Protein AF-A0AAW2GP58-F1 (afdb_monomer_lite)

Foldseek 3Di:
DPPVVVVVVVVVCCVVPNDDPVVLVVLCVVQPDDVVLVVQQFDDDDPVNVVVPPDPVVVVVSVVVNVVSRSVSSVVVVVVVVVCVVPPDDD

Secondary structure (DSSP, 8-state):
--HHHHHHHHHHHHHHH---HHHHHHHHHHTPPPGGGGGGSPPPPPHHHHHH---HHHHHHHHHHHHHHHHHHHHHHHHHHHHHHHTSPP-

Radius of gyration: 18.14 Å; chains: 1; bounding box: 36×38×51 Å

Sequence (91 aa):
MPWNELVAQKWLSLARKGLPEEDRKILLKKYSPPDETAFLRAPRLNLECKAALKTNPVVKQDAYISKVQDQAGIALYNLGEALSDVLRPET

Structure (mmCIF, N/CA/C/O backbone):
data_AF-A0AAW2GP58-F1
#
_entry.id   AF-A0AAW2GP58-F1
#
loop_
_atom_site.group_PDB
_atom_site.id
_atom_site.type_symbol
_atom_site.label_atom_id
_atom_site.label_alt_id
_atom_site.label_comp_id
_atom_site.label_asym_id
_atom_site.label_entity_id
_atom_site.label_seq_id
_atom_site.pdbx_PDB_ins_code
_atom_site.Cartn_x
_atom_site.Cartn_y
_atom_site.Cartn_z
_atom_site.occupancy
_atom_site.B_iso_or_equiv
_atom_site.auth_seq_id
_atom_site.auth_comp_id
_atom_site.auth_asym_id
_atom_site.auth_atom_id
_atom_site.pdbx_PDB_model_num
ATOM 1 N N . MET A 1 1 ? 18.132 24.915 -15.542 1.00 62.66 1 MET A N 1
ATOM 2 C CA . MET A 1 1 ? 18.557 23.699 -14.820 1.00 62.66 1 MET A CA 1
ATOM 3 C C . MET A 1 1 ? 18.583 22.540 -15.801 1.00 62.66 1 MET A C 1
ATOM 5 O O . MET A 1 1 ? 17.642 22.437 -16.586 1.00 62.66 1 MET A O 1
ATOM 9 N N . PRO A 1 2 ? 19.632 21.707 -15.786 1.00 88.31 2 PRO A N 1
ATOM 10 C CA . PRO A 1 2 ? 19.651 20.405 -16.442 1.00 88.31 2 PRO A CA 1
ATOM 11 C C . PRO A 1 2 ? 18.435 19.556 -16.045 1.00 88.31 2 PRO A C 1
ATOM 13 O O . PRO A 1 2 ? 17.942 19.643 -14.918 1.00 88.31 2 PRO A O 1
ATOM 16 N N . TRP A 1 3 ? 17.936 18.730 -16.964 1.00 89.12 3 TRP A N 1
ATOM 17 C CA . TRP A 1 3 ? 16.707 17.959 -16.743 1.00 89.12 3 TRP A CA 1
ATOM 18 C C . TRP A 1 3 ? 16.819 17.005 -15.536 1.00 89.12 3 TRP A C 1
ATOM 20 O O . TRP A 1 3 ? 15.863 16.834 -14.781 1.00 89.12 3 TRP A O 1
ATOM 30 N N . ASN A 1 4 ? 18.008 16.443 -15.310 1.00 93.50 4 ASN A N 1
ATOM 31 C CA . ASN A 1 4 ? 18.312 15.537 -14.208 1.00 93.50 4 ASN A CA 1
ATOM 32 C C . ASN A 1 4 ? 18.171 16.219 -12.839 1.00 93.50 4 ASN A C 1
ATOM 34 O O . ASN A 1 4 ? 17.695 15.590 -11.897 1.00 93.50 4 ASN A O 1
ATOM 38 N N . GLU A 1 5 ? 18.514 17.505 -12.724 1.00 95.00 5 GLU A N 1
ATOM 39 C CA . GLU A 1 5 ? 18.311 18.263 -11.482 1.00 95.00 5 GLU A CA 1
ATOM 40 C C . GLU A 1 5 ? 16.828 18.500 -11.200 1.00 95.00 5 GLU A C 1
ATOM 42 O O . GLU A 1 5 ? 16.384 18.334 -10.065 1.00 95.00 5 GLU A O 1
ATOM 47 N N . LEU A 1 6 ? 16.043 18.827 -12.231 1.00 93.88 6 LEU A N 1
ATOM 48 C CA . LEU A 1 6 ? 14.597 19.018 -12.092 1.00 93.88 6 LEU A CA 1
ATOM 49 C C . LEU A 1 6 ? 13.904 17.730 -11.637 1.00 93.88 6 LEU A C 1
ATOM 51 O O . LEU A 1 6 ? 13.053 17.760 -10.743 1.00 93.88 6 LEU A O 1
ATOM 55 N N . VAL A 1 7 ? 14.295 16.590 -12.210 1.00 93.88 7 VAL A N 1
ATOM 56 C CA . VAL A 1 7 ? 13.788 15.281 -11.791 1.00 93.88 7 VAL A CA 1
ATOM 57 C C . VAL A 1 7 ? 14.209 14.970 -10.362 1.00 93.88 7 VAL A C 1
ATOM 59 O O . VAL A 1 7 ? 13.343 14.672 -9.542 1.00 93.88 7 VAL A O 1
ATOM 62 N N . ALA A 1 8 ? 15.489 15.115 -10.020 1.00 95.06 8 ALA A N 1
ATOM 63 C CA . ALA A 1 8 ? 15.972 14.860 -8.665 1.00 95.06 8 ALA A CA 1
ATOM 64 C C . ALA A 1 8 ? 15.228 15.708 -7.617 1.00 95.06 8 ALA A C 1
ATOM 66 O O . ALA A 1 8 ? 14.784 15.186 -6.594 1.00 95.06 8 ALA A O 1
ATOM 67 N N . GLN A 1 9 ? 15.005 16.998 -7.892 1.00 94.94 9 GLN A N 1
ATOM 68 C CA . GLN A 1 9 ? 14.242 17.882 -7.007 1.00 94.94 9 GLN A CA 1
ATOM 69 C C . GLN A 1 9 ? 12.779 17.454 -6.869 1.00 94.94 9 GLN A C 1
ATOM 71 O O . GLN A 1 9 ? 12.232 17.456 -5.761 1.00 94.94 9 GLN A O 1
ATOM 76 N N . LYS A 1 10 ? 12.128 17.067 -7.973 1.00 92.75 10 LYS A N 1
ATOM 77 C CA . LYS A 1 10 ? 10.739 16.598 -7.936 1.00 92.75 10 LYS A CA 1
ATOM 78 C C . LYS A 1 10 ? 10.613 15.307 -7.131 1.00 92.75 10 LYS A C 1
ATOM 80 O O . LYS A 1 10 ? 9.720 15.219 -6.290 1.00 92.75 10 LYS A O 1
ATOM 85 N N . TRP A 1 11 ? 11.516 14.353 -7.336 1.00 93.69 11 TRP A N 1
ATOM 86 C CA . TRP A 1 11 ? 11.556 13.095 -6.590 1.00 93.69 11 TRP A CA 1
ATOM 87 C C . TRP A 1 11 ? 11.817 13.328 -5.106 1.00 93.69 11 TRP A C 1
ATOM 89 O O . TRP A 1 11 ? 11.101 12.783 -4.272 1.00 93.69 11 TRP A O 1
ATOM 99 N N . LEU A 1 12 ? 12.758 14.210 -4.759 1.00 95.06 12 LEU A N 1
ATOM 100 C CA . LEU A 1 12 ? 13.019 14.583 -3.370 1.00 95.06 12 LEU A CA 1
ATOM 101 C C . LEU A 1 12 ? 11.791 15.226 -2.706 1.00 95.06 12 LEU A C 1
ATOM 103 O O . LEU A 1 12 ? 11.475 14.930 -1.553 1.00 95.06 12 LEU A O 1
ATOM 107 N N . SER A 1 13 ? 11.085 16.097 -3.430 1.00 94.94 13 SER A N 1
ATOM 108 C CA . SER A 1 13 ? 9.842 16.711 -2.954 1.00 94.94 13 SER A CA 1
ATOM 109 C C . SER A 1 13 ? 8.765 15.656 -2.690 1.00 94.94 13 SER A C 1
ATOM 111 O O . SER A 1 13 ? 8.161 15.665 -1.619 1.00 94.94 13 SER A O 1
ATOM 113 N N . LEU A 1 14 ? 8.570 14.715 -3.620 1.00 93.12 14 LEU A N 1
ATOM 114 C CA . LEU A 1 14 ? 7.620 13.610 -3.469 1.00 93.12 14 LEU A CA 1
ATOM 115 C C . LEU A 1 14 ? 8.003 12.671 -2.321 1.00 93.12 14 LEU A C 1
ATOM 117 O O . LEU A 1 14 ? 7.137 12.293 -1.542 1.00 93.12 14 LEU A O 1
ATOM 121 N N . ALA A 1 15 ? 9.285 12.347 -2.157 1.00 90.19 15 ALA A N 1
ATOM 122 C CA . ALA A 1 15 ? 9.759 11.499 -1.066 1.00 90.19 15 ALA A CA 1
ATOM 123 C C . ALA A 1 15 ? 9.513 12.134 0.314 1.00 90.19 15 ALA A C 1
ATOM 125 O O . ALA A 1 15 ? 9.195 11.436 1.270 1.00 90.19 15 ALA A O 1
ATOM 126 N N . ARG A 1 16 ? 9.631 13.465 0.422 1.00 93.56 16 ARG A N 1
ATOM 127 C CA . ARG A 1 16 ? 9.414 14.194 1.683 1.00 93.56 16 ARG A CA 1
ATOM 128 C C . ARG A 1 16 ? 7.946 14.471 1.983 1.00 93.56 16 ARG A C 1
ATOM 130 O O . ARG A 1 16 ? 7.546 14.422 3.140 1.00 93.56 16 ARG A O 1
ATOM 137 N N . LYS A 1 17 ? 7.168 14.846 0.967 1.00 93.56 17 LYS A N 1
ATOM 138 C CA . LYS A 1 17 ? 5.785 15.330 1.134 1.00 93.56 17 LYS A CA 1
ATOM 139 C C . LYS A 1 17 ? 4.738 14.259 0.844 1.00 93.56 17 LYS A C 1
ATOM 141 O O . LYS A 1 17 ? 3.581 14.427 1.214 1.00 93.56 17 LYS A O 1
ATOM 146 N N . GLY A 1 18 ? 5.136 13.177 0.185 1.00 90.25 18 GLY A N 1
ATOM 147 C CA . GLY A 1 18 ? 4.223 12.207 -0.388 1.00 90.25 18 GLY A CA 1
ATOM 148 C C . GLY A 1 18 ? 3.494 12.745 -1.619 1.00 90.25 18 GLY A C 1
ATOM 149 O O . GLY A 1 18 ? 3.731 13.854 -2.107 1.00 90.25 18 GLY A O 1
ATOM 150 N N . LEU A 1 19 ? 2.590 11.912 -2.125 1.00 91.56 19 LEU A N 1
ATOM 151 C CA . LEU A 1 19 ? 1.664 12.274 -3.191 1.00 91.56 19 LEU A CA 1
ATOM 152 C C . LEU A 1 19 ? 0.465 13.052 -2.626 1.00 91.56 19 LEU A C 1
ATOM 154 O O . LEU A 1 19 ? 0.042 12.770 -1.496 1.00 91.56 19 LEU A O 1
ATOM 158 N N . PRO A 1 20 ? -0.127 13.969 -3.414 1.00 93.12 20 PRO A N 1
ATOM 159 C CA . PRO A 1 20 ? -1.438 14.530 -3.110 1.00 93.12 20 PRO A CA 1
ATOM 160 C C . PRO A 1 20 ? -2.460 13.422 -2.844 1.00 93.12 20 PRO A C 1
ATOM 162 O O . PRO A 1 20 ? -2.411 12.354 -3.454 1.00 93.12 20 PRO A O 1
ATOM 165 N N . GLU A 1 21 ? -3.391 13.663 -1.922 1.00 91.38 21 GLU A N 1
ATOM 166 C CA . GLU A 1 21 ? -4.349 12.637 -1.501 1.00 91.38 21 GLU A CA 1
ATOM 167 C C . GLU A 1 21 ? -5.208 12.114 -2.661 1.00 91.38 21 GLU A C 1
ATOM 169 O O . GLU A 1 21 ? -5.443 10.909 -2.746 1.00 91.38 21 GLU A O 1
ATOM 174 N N . GLU A 1 22 ? -5.631 12.995 -3.566 1.00 94.06 22 GLU A N 1
ATOM 175 C CA . GLU A 1 22 ? -6.451 12.626 -4.722 1.00 94.06 22 GLU A CA 1
ATOM 176 C C . GLU A 1 22 ? -5.676 11.762 -5.724 1.00 94.06 22 GLU A C 1
ATOM 178 O O . GLU A 1 22 ? -6.144 10.685 -6.095 1.00 94.06 22 GLU A O 1
ATOM 183 N N . ASP A 1 23 ? -4.443 12.149 -6.059 1.00 93.81 23 ASP A N 1
ATOM 184 C CA . ASP A 1 23 ? -3.556 11.345 -6.910 1.00 93.81 23 ASP A CA 1
ATOM 185 C C . ASP A 1 23 ? -3.300 9.971 -6.285 1.00 93.81 23 ASP A C 1
ATOM 187 O O . ASP A 1 23 ? -3.369 8.938 -6.952 1.00 93.81 23 ASP A O 1
ATOM 191 N N . ARG A 1 24 ? -3.066 9.943 -4.968 1.00 93.06 24 ARG A N 1
ATOM 192 C CA . ARG A 1 24 ? -2.872 8.703 -4.219 1.00 93.06 24 ARG A CA 1
ATOM 193 C C . ARG A 1 24 ? -4.107 7.805 -4.301 1.00 93.06 24 ARG A C 1
ATOM 195 O O . ARG A 1 24 ? -3.955 6.624 -4.586 1.00 93.06 24 ARG A O 1
ATOM 202 N N . LYS A 1 25 ? -5.322 8.328 -4.098 1.00 93.75 25 LYS A N 1
ATOM 203 C CA . LYS A 1 25 ? -6.570 7.545 -4.214 1.00 93.75 25 LYS A CA 1
ATOM 204 C C . LYS A 1 25 ? -6.741 6.951 -5.612 1.00 93.75 25 LYS A C 1
ATOM 206 O O . LYS A 1 25 ? -7.101 5.780 -5.731 1.00 93.75 25 LYS A O 1
ATOM 211 N N . ILE A 1 26 ? -6.461 7.737 -6.653 1.00 96.00 26 ILE A N 1
ATOM 212 C CA . ILE A 1 26 ? -6.531 7.285 -8.048 1.00 96.00 26 ILE A CA 1
ATOM 213 C C . ILE A 1 26 ? -5.558 6.126 -8.278 1.00 96.00 26 ILE A C 1
ATOM 215 O O . ILE A 1 26 ? -5.955 5.090 -8.811 1.00 96.00 26 ILE A O 1
ATOM 219 N N . LEU A 1 27 ? -4.305 6.272 -7.837 1.00 94.00 27 LEU A N 1
ATOM 220 C CA . LEU A 1 27 ? -3.276 5.247 -8.001 1.00 94.00 27 LEU A CA 1
ATOM 221 C C . LEU A 1 27 ? -3.607 3.973 -7.219 1.00 94.00 27 LEU A C 1
ATOM 223 O O . LEU A 1 27 ? -3.566 2.892 -7.795 1.00 94.00 27 LEU A O 1
ATOM 227 N N . LEU A 1 28 ? -4.012 4.083 -5.952 1.00 93.31 28 LEU A N 1
ATOM 228 C CA . LEU A 1 28 ? -4.378 2.920 -5.134 1.00 93.31 28 LEU A CA 1
ATOM 229 C C . LEU A 1 28 ? -5.534 2.126 -5.746 1.00 93.31 28 LEU A C 1
ATOM 231 O O . LEU A 1 28 ? -5.524 0.898 -5.712 1.00 93.31 28 LEU A O 1
ATOM 235 N N . LYS A 1 29 ? -6.517 2.815 -6.336 1.00 93.31 29 LYS A N 1
ATOM 236 C CA . LYS A 1 29 ? -7.629 2.164 -7.031 1.00 93.31 29 LYS A CA 1
ATOM 237 C C . LYS A 1 29 ? -7.173 1.498 -8.328 1.00 93.31 29 LYS A C 1
ATOM 239 O O . LYS A 1 29 ? -7.542 0.358 -8.582 1.00 93.31 29 LYS A O 1
ATOM 244 N N . LYS A 1 30 ? -6.395 2.208 -9.150 1.00 94.88 30 LYS A N 1
ATOM 245 C CA . LYS A 1 30 ? -5.917 1.711 -10.448 1.00 94.88 30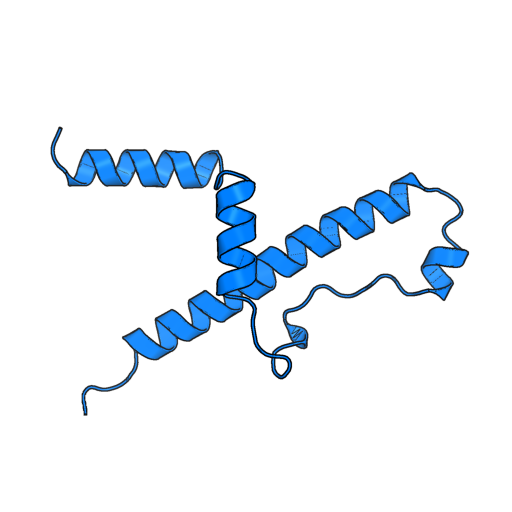 LYS A CA 1
ATOM 246 C C . LYS A 1 30 ? -5.041 0.468 -10.300 1.00 94.88 30 LYS A 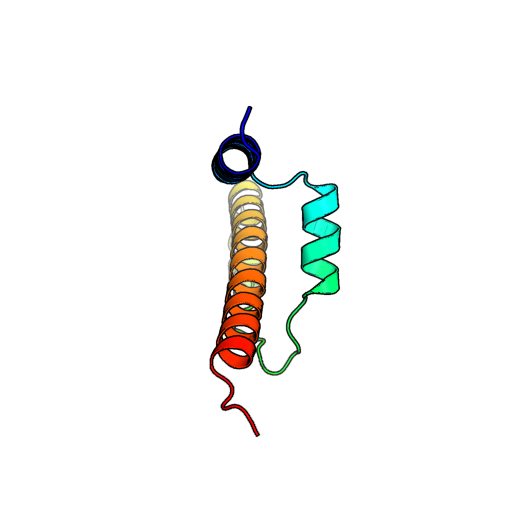C 1
ATOM 248 O O . LYS A 1 30 ? -5.121 -0.431 -11.124 1.00 94.88 30 LYS A O 1
ATOM 253 N N . TYR A 1 31 ? -4.216 0.454 -9.264 1.00 92.94 31 TYR A N 1
ATOM 254 C CA . TYR A 1 31 ? -3.191 -0.553 -9.035 1.00 92.94 31 TYR A CA 1
ATOM 255 C C . TYR A 1 31 ? -3.552 -1.507 -7.888 1.00 92.94 31 TYR A C 1
ATOM 257 O O . TYR A 1 31 ? -2.668 -2.112 -7.284 1.00 92.94 31 TYR A O 1
ATOM 265 N N . SER A 1 32 ? -4.841 -1.620 -7.547 1.00 91.25 32 SER A N 1
ATOM 266 C CA . SER A 1 32 ? -5.291 -2.539 -6.501 1.00 91.25 32 SER A CA 1
ATOM 267 C C . SER A 1 32 ? -4.959 -3.991 -6.875 1.00 91.25 32 SER A C 1
ATOM 269 O O . SER A 1 32 ? -5.344 -4.428 -7.960 1.00 91.25 32 SER A O 1
ATOM 271 N N . PRO A 1 33 ? -4.276 -4.739 -5.991 1.00 89.88 33 PRO A N 1
ATOM 272 C CA . PRO A 1 33 ? -3.930 -6.131 -6.223 1.00 89.88 33 PRO A CA 1
ATOM 273 C C . PRO A 1 33 ? -5.169 -7.028 -6.324 1.00 89.88 33 PRO A C 1
ATOM 275 O O . PRO A 1 33 ? -6.192 -6.740 -5.679 1.00 89.88 33 PRO A O 1
ATOM 278 N N . PRO A 1 34 ? -5.074 -8.135 -7.075 1.00 92.00 34 PRO A N 1
ATOM 279 C CA . PRO A 1 34 ? -6.153 -9.102 -7.192 1.00 92.00 34 PRO A CA 1
ATOM 280 C C . PRO A 1 34 ? -6.314 -9.909 -5.889 1.00 92.00 34 PRO A C 1
ATOM 282 O O . PRO A 1 34 ? -5.452 -9.885 -5.002 1.00 92.00 34 PRO A O 1
ATOM 285 N N . ASP A 1 35 ? -7.448 -10.595 -5.733 1.00 88.81 35 ASP A N 1
ATOM 286 C CA . ASP A 1 35 ? -7.825 -11.240 -4.467 1.00 88.81 35 ASP A CA 1
ATOM 287 C C . ASP A 1 35 ? -6.882 -12.383 -4.049 1.00 88.81 35 ASP A C 1
ATOM 289 O O . ASP A 1 35 ? -6.741 -12.637 -2.853 1.00 88.81 35 ASP A O 1
ATOM 293 N N . GLU A 1 36 ? -6.161 -13.019 -4.977 1.00 91.00 36 GLU A N 1
ATOM 294 C CA . GLU A 1 36 ? -5.158 -14.050 -4.666 1.00 91.00 36 GLU A CA 1
ATOM 295 C C . GLU A 1 36 ? -4.014 -13.502 -3.798 1.00 91.00 36 GLU A C 1
ATOM 297 O O . GLU A 1 36 ? -3.364 -14.238 -3.056 1.00 91.00 36 GLU A O 1
ATOM 302 N N . THR A 1 37 ? -3.800 -12.185 -3.836 1.00 88.06 37 THR A N 1
ATOM 303 C CA . THR A 1 37 ? -2.793 -11.481 -3.032 1.00 88.06 37 THR A CA 1
ATOM 304 C C . THR A 1 37 ? -3.374 -10.827 -1.780 1.00 88.06 37 THR A C 1
ATOM 306 O O . THR A 1 37 ? -2.784 -9.913 -1.204 1.00 88.06 37 THR A O 1
ATOM 309 N N . ALA A 1 38 ? -4.523 -11.317 -1.301 1.00 87.00 38 ALA A N 1
ATOM 310 C CA . ALA A 1 38 ? -5.185 -10.801 -0.105 1.00 87.00 38 ALA A CA 1
ATOM 311 C C . ALA A 1 38 ? -4.292 -10.778 1.149 1.00 87.00 38 ALA A C 1
ATOM 313 O O . ALA A 1 38 ? -4.549 -9.973 2.040 1.00 87.00 38 ALA A O 1
ATOM 314 N N . PHE A 1 39 ? -3.235 -11.595 1.220 1.00 89.94 39 PHE A N 1
ATOM 315 C CA . PHE A 1 39 ? -2.261 -11.575 2.320 1.00 89.94 39 PHE A CA 1
ATOM 316 C C . PHE A 1 39 ? -1.448 -10.270 2.407 1.00 89.94 39 PHE A C 1
ATOM 318 O O . PHE A 1 39 ? -0.863 -9.993 3.450 1.00 89.94 39 PHE A O 1
ATOM 325 N N . LEU A 1 40 ? -1.412 -9.469 1.335 1.00 91.81 40 LEU A N 1
ATOM 326 C CA . LEU A 1 40 ? -0.816 -8.130 1.332 1.00 91.81 40 LEU A CA 1
ATOM 327 C C . LEU A 1 40 ? -1.769 -7.056 1.874 1.00 91.81 40 LEU A C 1
ATOM 329 O O . LEU A 1 40 ? -1.330 -5.942 2.149 1.00 91.81 40 LEU A O 1
ATOM 333 N N . ARG A 1 41 ? -3.065 -7.358 2.025 1.00 91.00 41 ARG A N 1
ATOM 334 C CA . ARG A 1 41 ? -4.027 -6.431 2.631 1.00 91.00 41 ARG A CA 1
ATOM 335 C C . ARG A 1 41 ? -3.789 -6.336 4.130 1.00 91.00 41 ARG A C 1
ATOM 337 O O . ARG A 1 41 ? -3.328 -7.278 4.774 1.00 91.00 41 ARG A O 1
ATOM 344 N N . ALA A 1 42 ? -4.154 -5.198 4.697 1.00 93.06 42 ALA A N 1
ATOM 345 C CA . ALA A 1 42 ? -4.072 -4.990 6.124 1.00 93.06 42 ALA A CA 1
ATOM 346 C C . ALA A 1 42 ? -4.961 -5.997 6.878 1.00 93.06 42 ALA A C 1
ATOM 348 O O . ALA A 1 42 ? -6.111 -6.238 6.480 1.00 93.06 42 ALA A O 1
ATOM 349 N N . PRO A 1 43 ? -4.480 -6.556 8.003 1.00 91.75 43 PRO A N 1
ATOM 350 C CA . PRO A 1 43 ? -5.338 -7.310 8.897 1.00 91.75 43 PRO A CA 1
ATOM 351 C C . PRO A 1 43 ? -6.461 -6.403 9.407 1.00 91.75 43 PRO A C 1
ATOM 353 O O . PRO A 1 43 ? -6.270 -5.215 9.674 1.00 91.75 43 PRO A O 1
ATOM 356 N N . ARG A 1 44 ? -7.659 -6.970 9.538 1.00 90.81 44 ARG A N 1
ATOM 357 C CA . ARG A 1 44 ? -8.818 -6.253 10.073 1.00 90.81 44 ARG A CA 1
ATOM 358 C C . ARG A 1 44 ? -8.922 -6.494 11.568 1.00 90.81 44 ARG A C 1
ATOM 360 O O . ARG A 1 44 ? -8.745 -7.624 12.024 1.00 90.81 44 ARG A O 1
ATOM 367 N N . LEU A 1 45 ? -9.289 -5.454 12.312 1.00 91.56 45 LEU A N 1
ATOM 368 C CA . LEU A 1 45 ? -9.604 -5.586 13.727 1.00 91.56 45 LEU A CA 1
ATOM 369 C C . LEU A 1 45 ? -10.699 -6.636 13.935 1.00 91.56 45 LEU A C 1
ATOM 371 O O . LEU A 1 45 ? -11.797 -6.524 13.382 1.00 91.56 45 LEU A O 1
ATOM 375 N N . ASN A 1 46 ? -10.390 -7.640 14.754 1.00 92.25 46 ASN A N 1
ATOM 376 C CA . ASN A 1 46 ? -11.337 -8.678 15.135 1.00 92.25 46 ASN A CA 1
ATOM 377 C C . ASN A 1 46 ? -12.574 -8.042 15.802 1.00 92.25 46 ASN A C 1
ATOM 379 O O . ASN A 1 46 ? -12.450 -7.124 16.617 1.00 92.25 46 ASN A O 1
ATOM 383 N N . LEU A 1 47 ? -13.770 -8.520 15.449 1.00 90.94 47 LEU A N 1
ATOM 384 C CA . LEU A 1 47 ? -15.035 -7.964 15.935 1.00 90.94 47 LEU A CA 1
ATOM 385 C C . LEU A 1 47 ? -15.207 -8.103 17.455 1.00 90.94 47 LEU A C 1
ATOM 387 O O . LEU A 1 47 ? -15.717 -7.179 18.086 1.00 90.94 47 LEU A O 1
ATOM 391 N N . GLU A 1 48 ? -14.739 -9.200 18.048 1.00 91.50 48 GLU A N 1
ATOM 392 C CA . GLU A 1 48 ? -14.744 -9.429 19.497 1.00 91.50 48 GLU A CA 1
ATOM 393 C C . GLU A 1 48 ? -13.821 -8.430 20.200 1.00 91.50 48 GLU A C 1
ATOM 395 O O . GLU A 1 48 ? -14.219 -7.773 21.164 1.00 91.50 48 GLU A O 1
ATOM 400 N N . CYS A 1 49 ? -12.614 -8.225 19.661 1.00 90.06 49 CYS A N 1
ATOM 401 C CA . CYS A 1 49 ? -11.688 -7.210 20.161 1.00 90.06 49 CYS A CA 1
ATOM 402 C C . CYS A 1 49 ? -12.283 -5.805 20.033 1.00 90.06 49 CYS A C 1
ATOM 404 O O . CYS A 1 49 ? -12.226 -5.020 20.975 1.00 90.06 49 CYS A O 1
ATOM 406 N N . LYS A 1 50 ? -12.906 -5.490 18.894 1.00 89.38 50 LYS A N 1
ATOM 407 C CA . LYS A 1 50 ? -13.574 -4.205 18.671 1.00 89.38 50 LYS A CA 1
ATOM 408 C C . LYS A 1 50 ? -14.706 -3.964 19.672 1.00 89.38 50 LYS A C 1
ATOM 410 O O . LYS A 1 50 ? -14.848 -2.841 20.140 1.00 89.38 50 LYS A O 1
ATOM 415 N N . ALA A 1 51 ? -15.484 -4.993 20.010 1.00 89.00 51 ALA A N 1
ATOM 416 C CA . ALA A 1 51 ? -16.543 -4.907 21.015 1.00 89.00 51 ALA A CA 1
ATOM 417 C C . ALA A 1 51 ? -15.986 -4.714 22.438 1.00 89.00 51 ALA A C 1
ATOM 419 O O . ALA A 1 51 ? -16.570 -3.983 23.238 1.00 89.00 51 ALA A O 1
ATOM 420 N N . ALA A 1 52 ? -14.841 -5.329 22.746 1.00 90.00 52 ALA A N 1
ATOM 421 C CA . ALA A 1 52 ? -14.159 -5.178 24.032 1.00 90.00 52 ALA A CA 1
ATOM 422 C C . ALA A 1 52 ? -13.452 -3.817 24.189 1.00 90.00 52 ALA A C 1
ATOM 424 O O . ALA A 1 52 ? -13.324 -3.302 25.305 1.00 90.00 52 ALA A O 1
ATOM 425 N N . LEU A 1 53 ? -13.006 -3.210 23.086 1.00 89.44 53 LEU A N 1
ATOM 426 C CA . LEU A 1 53 ? -12.384 -1.888 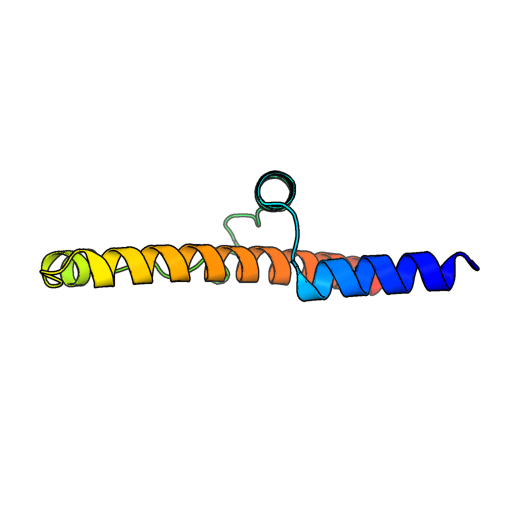23.058 1.00 89.44 53 LEU A CA 1
ATOM 427 C C . LEU A 1 53 ? -13.441 -0.793 23.263 1.00 89.44 53 LEU A C 1
ATOM 429 O O . LEU A 1 53 ? -14.017 -0.246 22.327 1.00 89.44 53 LEU A O 1
ATOM 433 N N . LYS A 1 54 ? -13.664 -0.438 24.530 1.00 74.62 54 LYS A N 1
ATOM 434 C CA . LYS A 1 54 ? -14.661 0.558 24.965 1.00 74.62 54 LYS A CA 1
ATOM 435 C C . LYS A 1 54 ? -14.393 1.984 24.459 1.00 74.62 54 LYS A C 1
ATOM 437 O O . LYS A 1 54 ? -15.276 2.834 24.543 1.00 74.62 54 LYS A O 1
ATOM 442 N N . THR A 1 55 ? -13.183 2.280 23.976 1.00 79.12 55 THR A N 1
ATOM 443 C CA . THR A 1 55 ? -12.756 3.638 23.621 1.00 79.12 55 THR A CA 1
ATOM 444 C C . THR A 1 55 ? -12.628 3.823 22.105 1.00 79.12 55 THR A C 1
ATOM 446 O O . THR A 1 55 ? -11.875 3.147 21.406 1.00 79.12 55 THR A O 1
ATOM 449 N N . ASN A 1 56 ? -13.348 4.819 21.589 1.00 83.56 56 ASN A N 1
ATOM 450 C CA . ASN A 1 56 ? -13.346 5.201 20.175 1.00 83.56 56 ASN A CA 1
ATOM 451 C C . ASN A 1 56 ? -11.945 5.577 19.608 1.00 83.56 56 ASN A C 1
ATOM 453 O O . ASN A 1 56 ? -11.672 5.230 18.458 1.00 83.56 56 ASN A O 1
ATOM 457 N N . PRO A 1 57 ? -11.026 6.221 20.366 1.00 92.00 57 PRO A N 1
ATOM 458 C CA . PRO A 1 57 ? -9.697 6.584 19.863 1.00 92.00 57 PRO A CA 1
ATOM 459 C C . PRO A 1 57 ? -8.846 5.400 19.393 1.00 92.00 57 PRO A C 1
ATOM 461 O O . PRO A 1 57 ? -8.234 5.494 18.334 1.00 92.00 57 PRO A O 1
ATOM 464 N N . VAL A 1 58 ? -8.846 4.280 20.126 1.00 91.12 58 VAL A N 1
ATOM 465 C CA . VAL A 1 58 ? -8.039 3.098 19.769 1.00 91.12 58 VAL A CA 1
ATOM 466 C C . VAL A 1 58 ? -8.551 2.473 18.472 1.00 91.12 58 VAL A C 1
ATOM 468 O O . VAL A 1 58 ? -7.770 2.178 17.574 1.00 91.12 58 VAL A O 1
ATOM 471 N N . VAL A 1 59 ? -9.875 2.368 18.319 1.00 92.06 59 VAL A N 1
ATOM 472 C CA . VAL A 1 59 ? -10.510 1.860 17.091 1.00 92.06 59 VA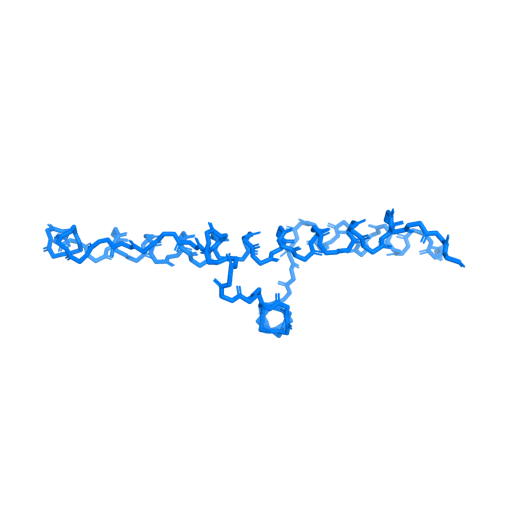L A CA 1
ATOM 473 C C . VAL A 1 59 ? -10.223 2.771 15.890 1.00 92.06 59 VAL A C 1
ATOM 475 O O . VAL A 1 59 ? -9.985 2.289 14.785 1.00 92.06 59 VAL A O 1
ATOM 478 N N . LYS A 1 60 ? -10.223 4.096 16.085 1.00 92.38 60 LYS A N 1
ATOM 479 C CA . LYS A 1 60 ? -9.857 5.057 15.031 1.00 92.38 60 LYS A CA 1
ATOM 480 C C . LYS A 1 60 ? -8.388 4.951 14.632 1.00 92.38 60 LYS A C 1
ATOM 482 O O . LYS A 1 60 ? -8.082 5.051 13.446 1.00 92.38 60 LYS A O 1
ATOM 487 N N . GLN A 1 61 ? -7.500 4.767 15.605 1.00 93.31 61 GLN A N 1
ATOM 488 C CA . GLN A 1 61 ? -6.073 4.595 15.360 1.00 93.31 61 GLN A CA 1
ATOM 489 C C . GLN A 1 61 ? -5.799 3.310 14.575 1.00 93.31 61 GLN A C 1
ATOM 491 O O . GLN A 1 61 ? -5.086 3.361 13.577 1.00 93.31 61 GLN A O 1
ATOM 496 N N . ASP A 1 62 ? -6.413 2.195 14.968 1.00 94.50 62 ASP A N 1
ATOM 497 C CA . ASP A 1 62 ? -6.335 0.930 14.236 1.00 94.50 62 ASP A CA 1
ATOM 498 C C . ASP A 1 62 ? -6.818 1.087 12.785 1.00 94.50 62 ASP A C 1
ATOM 500 O O . ASP A 1 62 ? -6.090 0.766 11.847 1.00 94.50 62 ASP A O 1
ATOM 504 N N . ALA A 1 63 ? -7.980 1.716 12.578 1.00 93.50 63 ALA A N 1
ATOM 505 C CA . ALA A 1 63 ? -8.501 1.971 11.237 1.00 93.50 63 ALA A CA 1
ATOM 506 C C . ALA A 1 63 ? -7.569 2.855 10.387 1.00 93.50 63 ALA A C 1
ATOM 508 O O . ALA A 1 63 ? -7.495 2.689 9.168 1.00 93.50 63 ALA A O 1
ATOM 509 N N . TYR A 1 64 ? -6.863 3.809 11.001 1.00 94.62 64 TYR A N 1
ATOM 510 C CA . TYR A 1 64 ? -5.851 4.608 10.310 1.00 94.62 64 TYR A CA 1
ATOM 511 C C . TYR A 1 64 ? -4.633 3.761 9.921 1.00 94.62 64 TYR A C 1
ATOM 513 O O . TYR A 1 64 ? -4.200 3.819 8.772 1.00 94.62 64 TYR A O 1
ATOM 521 N N . ILE A 1 65 ? -4.116 2.944 10.842 1.00 95.12 65 ILE A N 1
ATOM 522 C CA . ILE A 1 65 ? -2.974 2.055 10.589 1.00 95.12 65 ILE A CA 1
ATOM 523 C C . ILE A 1 65 ? -3.312 1.048 9.488 1.00 95.12 65 ILE A C 1
ATOM 525 O O . ILE A 1 65 ? -2.521 0.877 8.566 1.00 95.12 65 ILE A O 1
ATOM 529 N N . SER A 1 66 ? -4.510 0.464 9.525 1.00 95.25 66 SER A N 1
ATOM 530 C CA . SER A 1 66 ? -5.005 -0.457 8.502 1.00 95.25 66 SER A CA 1
ATOM 531 C C . SER A 1 66 ? -4.987 0.185 7.106 1.00 95.25 66 SER A C 1
ATOM 533 O O . SER A 1 66 ? -4.438 -0.384 6.167 1.00 95.25 66 SER A O 1
ATOM 535 N N . LYS A 1 67 ? -5.430 1.445 6.970 1.00 93.31 67 LYS A N 1
ATOM 536 C CA . LYS A 1 67 ? -5.333 2.185 5.695 1.00 93.31 67 LYS A CA 1
ATOM 537 C C . LYS A 1 67 ? -3.897 2.403 5.218 1.00 93.31 67 LYS A C 1
ATOM 539 O O . LYS A 1 67 ? -3.668 2.467 4.012 1.00 93.31 67 LYS A O 1
ATOM 544 N N . VAL A 1 68 ? -2.948 2.607 6.130 1.00 93.44 68 VAL A N 1
ATOM 545 C CA . VAL A 1 68 ? -1.524 2.780 5.790 1.00 93.44 68 VAL A CA 1
ATOM 546 C C . VAL A 1 68 ? -0.915 1.443 5.363 1.00 93.44 68 VAL A C 1
ATOM 548 O O . VAL A 1 68 ? -0.178 1.390 4.383 1.00 93.44 68 VAL A O 1
ATOM 551 N N . GLN A 1 69 ? -1.261 0.360 6.056 1.00 95.31 69 GLN A N 1
ATOM 552 C CA . GLN A 1 69 ? -0.834 -0.998 5.720 1.00 95.31 69 GLN A CA 1
ATOM 553 C C . GLN A 1 69 ? -1.369 -1.440 4.355 1.00 95.31 69 GLN A C 1
ATOM 555 O O . GLN A 1 69 ? -0.594 -1.952 3.554 1.00 95.31 69 GLN A O 1
ATOM 560 N N . ASP A 1 70 ? -2.637 -1.157 4.039 1.00 94.19 70 ASP A N 1
ATOM 561 C CA . ASP A 1 70 ? -3.204 -1.431 2.713 1.00 94.19 70 ASP A CA 1
ATOM 562 C C . ASP A 1 70 ? -2.425 -0.705 1.609 1.00 94.19 70 ASP A C 1
ATOM 564 O O . ASP A 1 70 ? -2.104 -1.290 0.577 1.00 94.19 70 ASP A O 1
ATOM 568 N N . GLN A 1 71 ? -2.061 0.563 1.832 1.00 94.25 71 GLN A N 1
ATOM 569 C CA . GLN A 1 71 ? -1.244 1.322 0.880 1.00 94.25 71 GLN A CA 1
ATOM 570 C C . GLN A 1 71 ? 0.128 0.684 0.664 1.00 94.25 71 GLN A C 1
ATOM 572 O O . GLN A 1 71 ? 0.588 0.603 -0.474 1.00 94.25 71 GLN A O 1
ATOM 577 N N . ALA A 1 72 ? 0.768 0.220 1.739 1.00 94.31 72 ALA A N 1
ATOM 578 C CA . ALA A 1 72 ? 2.045 -0.475 1.653 1.00 94.31 72 ALA A CA 1
ATOM 579 C C . ALA A 1 72 ? 1.914 -1.806 0.896 1.00 94.31 72 ALA A C 1
ATOM 581 O O . ALA A 1 72 ? 2.734 -2.085 0.026 1.00 94.31 72 ALA A O 1
ATOM 582 N N . GLY A 1 73 ? 0.864 -2.585 1.162 1.00 95.50 73 GLY A N 1
ATOM 583 C CA . GLY A 1 73 ? 0.579 -3.837 0.460 1.00 95.50 73 GLY A CA 1
ATOM 584 C C . GLY A 1 73 ? 0.375 -3.643 -1.040 1.00 95.50 73 GLY A C 1
ATOM 585 O O . GLY A 1 73 ? 1.000 -4.329 -1.847 1.00 95.50 73 GLY A O 1
ATOM 586 N N . ILE A 1 74 ? -0.430 -2.644 -1.416 1.00 95.19 74 ILE A N 1
ATOM 587 C CA . ILE A 1 74 ? -0.634 -2.252 -2.815 1.00 95.19 74 ILE A CA 1
ATOM 588 C C . ILE A 1 74 ? 0.701 -1.847 -3.453 1.00 95.19 74 ILE A C 1
ATOM 590 O O . ILE A 1 74 ? 1.035 -2.318 -4.539 1.00 95.19 74 ILE A O 1
ATOM 594 N N . ALA A 1 75 ? 1.496 -1.004 -2.790 1.00 94.00 75 ALA A N 1
ATOM 595 C CA . ALA A 1 75 ? 2.783 -0.564 -3.325 1.00 94.00 75 ALA A CA 1
ATOM 596 C C . ALA A 1 75 ? 3.774 -1.727 -3.510 1.00 94.00 75 ALA A C 1
ATOM 598 O O . ALA A 1 75 ? 4.440 -1.796 -4.542 1.00 94.00 75 ALA A O 1
ATOM 599 N N . LEU A 1 76 ? 3.846 -2.653 -2.548 1.00 95.56 76 LEU A N 1
ATOM 600 C CA . LEU A 1 76 ? 4.713 -3.832 -2.609 1.00 95.56 76 LEU A CA 1
ATOM 601 C C . LEU A 1 76 ? 4.330 -4.767 -3.754 1.00 95.56 76 LEU A C 1
ATOM 60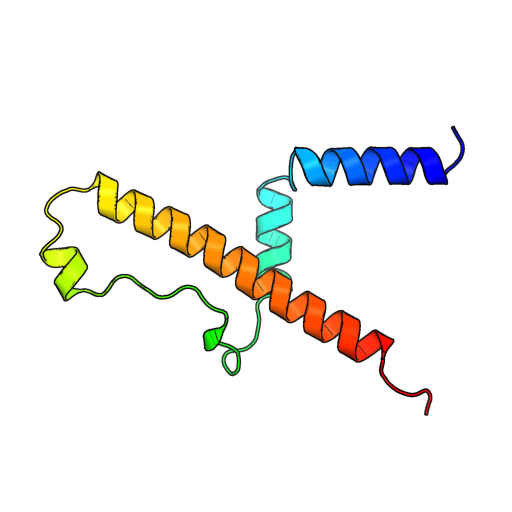3 O O . LEU A 1 76 ? 5.213 -5.204 -4.487 1.00 95.56 76 LEU A O 1
ATOM 607 N N . TYR A 1 77 ? 3.033 -5.030 -3.937 1.00 95.75 77 TYR A N 1
ATOM 608 C CA . TYR A 1 77 ? 2.540 -5.829 -5.059 1.00 95.75 77 TYR A CA 1
ATOM 609 C C . TYR A 1 77 ? 3.014 -5.249 -6.396 1.00 95.75 77 TYR A C 1
ATOM 611 O O . TYR A 1 77 ? 3.663 -5.930 -7.181 1.00 95.75 77 TYR A O 1
ATOM 619 N N . ASN A 1 78 ? 2.763 -3.957 -6.620 1.00 94.62 78 ASN A N 1
ATOM 620 C CA . ASN A 1 78 ? 3.100 -3.307 -7.887 1.00 94.62 78 ASN A CA 1
ATOM 621 C C . ASN A 1 78 ? 4.607 -3.184 -8.112 1.00 94.62 78 ASN A C 1
ATOM 623 O O . ASN A 1 78 ? 5.061 -3.240 -9.252 1.00 94.62 78 ASN A O 1
ATOM 627 N N . LEU A 1 79 ? 5.391 -3.030 -7.043 1.00 94.94 79 LEU A N 1
ATOM 628 C CA . LEU A 1 79 ? 6.843 -3.108 -7.141 1.00 94.94 79 LEU A CA 1
ATOM 629 C C . LEU A 1 79 ? 7.285 -4.507 -7.590 1.00 94.94 79 LEU A C 1
ATOM 631 O O . LEU A 1 79 ? 8.154 -4.614 -8.449 1.00 94.94 79 LEU A O 1
ATOM 635 N N . GLY A 1 80 ? 6.673 -5.562 -7.046 1.00 94.69 80 GLY A N 1
ATOM 636 C CA . GLY A 1 80 ? 6.914 -6.945 -7.460 1.00 94.69 80 GLY A CA 1
ATOM 637 C C . GLY A 1 80 ? 6.565 -7.196 -8.929 1.00 94.69 80 GLY A C 1
ATOM 638 O O . GLY A 1 80 ? 7.372 -7.784 -9.646 1.00 94.69 80 GLY A O 1
ATOM 639 N N . GLU A 1 81 ? 5.421 -6.693 -9.395 1.00 94.56 81 GLU A N 1
ATOM 640 C CA . GLU A 1 81 ? 5.007 -6.777 -10.805 1.00 94.56 81 GLU A CA 1
ATOM 641 C C . GLU A 1 81 ? 6.004 -6.058 -11.720 1.00 94.56 81 GLU A C 1
ATOM 643 O O . GLU A 1 81 ? 6.507 -6.642 -12.677 1.00 94.56 81 GLU A O 1
ATOM 648 N N . ALA A 1 82 ? 6.372 -4.819 -11.380 1.00 95.12 82 ALA A N 1
ATOM 649 C CA . ALA A 1 82 ? 7.330 -4.042 -12.159 1.00 95.12 82 ALA A CA 1
ATOM 650 C C . ALA A 1 82 ? 8.716 -4.704 -12.206 1.00 95.12 82 ALA A C 1
ATOM 652 O O . ALA A 1 82 ? 9.354 -4.734 -13.255 1.00 95.12 82 ALA A O 1
ATOM 653 N N . LEU A 1 83 ? 9.187 -5.260 -11.084 1.00 96.38 83 LEU A N 1
ATOM 654 C CA . LEU A 1 83 ? 10.432 -6.029 -11.050 1.00 96.38 83 LEU A CA 1
ATOM 655 C C . LEU A 1 83 ? 10.331 -7.294 -11.905 1.00 96.38 83 LEU A C 1
ATOM 657 O O . LEU A 1 83 ? 11.274 -7.613 -12.622 1.00 96.38 83 LEU A O 1
ATOM 661 N N . SER A 1 84 ? 9.196 -7.990 -11.864 1.00 95.56 84 SER A N 1
ATOM 662 C CA . SER A 1 84 ? 8.961 -9.191 -12.672 1.00 95.56 84 SER A CA 1
ATOM 663 C C . SER A 1 84 ? 8.947 -8.879 -14.168 1.00 95.56 84 SER A C 1
ATOM 665 O O . SER A 1 84 ? 9.484 -9.657 -14.951 1.00 95.56 84 SER A O 1
ATOM 667 N N . ASP A 1 85 ? 8.389 -7.733 -14.566 1.00 94.38 85 ASP A N 1
ATOM 668 C CA . ASP A 1 85 ? 8.442 -7.245 -15.946 1.00 94.38 85 ASP A CA 1
ATOM 669 C C . ASP A 1 85 ? 9.873 -6.907 -16.380 1.00 94.38 85 ASP A C 1
ATOM 671 O O . ASP A 1 85 ? 10.288 -7.302 -17.466 1.00 94.38 85 ASP A O 1
ATOM 675 N N . VAL A 1 86 ? 10.644 -6.216 -15.531 1.00 95.56 86 VAL A N 1
ATOM 676 C CA . VAL A 1 86 ? 12.038 -5.832 -15.826 1.00 95.56 86 VAL A CA 1
ATOM 677 C C . VAL A 1 86 ? 12.964 -7.045 -15.916 1.00 95.56 86 VAL A C 1
ATOM 679 O O . VAL A 1 8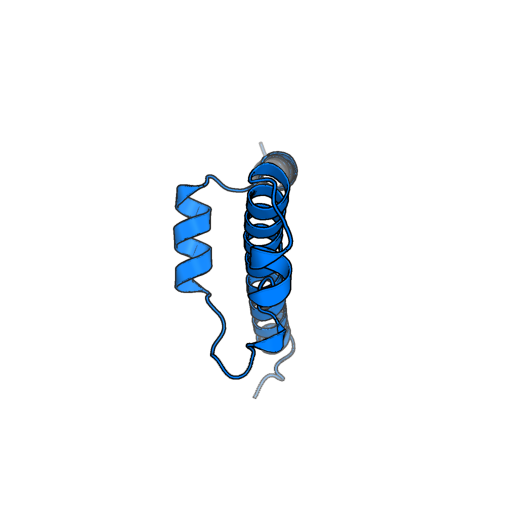6 ? 13.885 -7.058 -16.727 1.00 95.56 86 VAL A O 1
ATOM 682 N N . LEU A 1 87 ? 12.748 -8.054 -15.072 1.00 95.62 87 LEU A N 1
ATOM 683 C CA . LEU A 1 87 ? 13.575 -9.262 -15.019 1.00 95.62 87 LEU A CA 1
ATOM 684 C C . LEU A 1 87 ? 13.108 -10.352 -15.992 1.00 95.62 87 LEU A C 1
ATOM 686 O O . LEU A 1 87 ? 13.729 -11.416 -16.051 1.00 95.62 87 LEU A O 1
ATOM 690 N N . ARG A 1 88 ? 12.020 -10.123 -16.738 1.00 94.94 88 ARG A N 1
ATOM 691 C CA . ARG A 1 88 ? 11.525 -11.078 -17.730 1.00 94.94 88 ARG A CA 1
ATOM 692 C C . ARG A 1 88 ? 12.590 -11.251 -18.826 1.00 94.94 88 ARG A C 1
ATOM 694 O O . ARG A 1 88 ? 13.005 -10.250 -19.406 1.00 94.94 88 ARG A O 1
ATOM 701 N N . PRO A 1 89 ? 13.034 -12.485 -19.129 1.00 91.38 89 PRO A N 1
ATOM 702 C CA . PRO A 1 89 ? 13.989 -12.718 -20.207 1.00 91.38 89 PRO A CA 1
ATOM 703 C C . PRO A 1 89 ? 13.442 -12.204 -21.540 1.00 91.38 89 PRO A C 1
ATOM 705 O O . PRO A 1 89 ? 12.256 -12.390 -21.829 1.00 91.38 89 PRO A O 1
ATOM 708 N N . GLU A 1 90 ? 14.304 -11.592 -22.352 1.00 80.38 90 GLU A N 1
ATOM 709 C CA . GLU A 1 90 ? 13.970 -11.292 -23.744 1.00 80.38 90 GLU A CA 1
ATOM 710 C C . GLU A 1 90 ? 13.663 -12.615 -24.460 1.00 80.38 90 GLU A C 1
ATOM 712 O O . GLU A 1 90 ? 14.420 -13.583 -24.349 1.00 80.38 90 GLU A O 1
ATOM 717 N N . THR A 1 91 ? 12.496 -12.671 -25.103 1.00 58.03 91 THR A N 1
ATOM 718 C CA . THR A 1 91 ? 12.043 -13.825 -25.898 1.00 58.03 91 THR A CA 1
ATOM 719 C C . THR A 1 91 ? 12.473 -13.667 -27.341 1.00 58.03 91 THR A C 1
ATOM 721 O O . THR A 1 91 ? 12.485 -12.510 -27.820 1.00 58.03 91 THR A O 1
#

pLDDT: mean 91.62, std 5.88, range [58.03, 96.38]

Organism: NCBI:txid286306